Protein 2MPV (pdb70)

Solvent-accessible surface area: 7547 Å² total; per-residue (Å²): 166,124,39,50,64,52,22,29,125,26,22,73,71,123,119,71,19,98,138,62,43,108,16,105,2,43,2,23,1,76,1,6,60,132,7,2,118,61,33,36,66,1,4,0,58,11,36,21,129,147,20,12,1,6,0,26,25,102,85,29,98,109,98,61,17,41,90,3,48,61,46,144,82,61,73,66,106,93,57,78,32,113,92,120,57,63,9,11,5,7,52,42,20,0,44,34,6,8,1,70,4,12,7,15,73,92,22,93,37,198,39,48,69,0,34,2,26,2,21,0,7,30,0,44,78,78,76,76,128,82,70,51,29,116,56,90,94,30,73,14,41,0,32,5,82

Organism: Escherichia coli (NCBI:txid562)

Radius of gyration: 15.57 Å; Cα contacts (8 Å, |Δi|>4): 404; chains: 1; bounding box: 47×22×24 Å

CATH classification: 2.60.40.2910

Foldseek 3Di:
DQWDWDWDDLFADDDEDQDQAWDKRKTKTFTGQVLLQVWWKWWKAWLAVLRRKFKAADVDHRVRTDFLADWDWDWDPDFQDDADLSTGITTRNITMTMTMGINHSVDRFDGAKIKIKMWIDIEPVQHPRRDGGDIDMDMHIYGYD

Sequence (145 aa):
NFCDITITPATNRDVNVDRSANIDLSFTIRQPQRCADAGMRIKAWGEANHGQLLIKPQGGNKSAGFTLASPRFSYIPNNPANIMNGFVLTNPGVYQLGMQGSITPAIPLRPGLYEVVLNAELVTNDNKQNATAVAKTATSTITVV

Structure (mmCIF, N/CA/C/O backbone):
data_2MPV
#
_entry.id   2MPV
#
loop_
_atom_site.group_PDB
_atom_site.id
_atom_site.type_symbol
_atom_site.label_atom_id
_atom_site.label_alt_id
_atom_site.label_comp_id
_atom_site.label_asym_id
_atom_site.label_entity_id
_atom_site.label_seq_id
_atom_site.pdbx_PDB_ins_code
_atom_site.Cartn_x
_atom_site.Cartn_y
_atom_site.Cartn_z
_atom_site.occup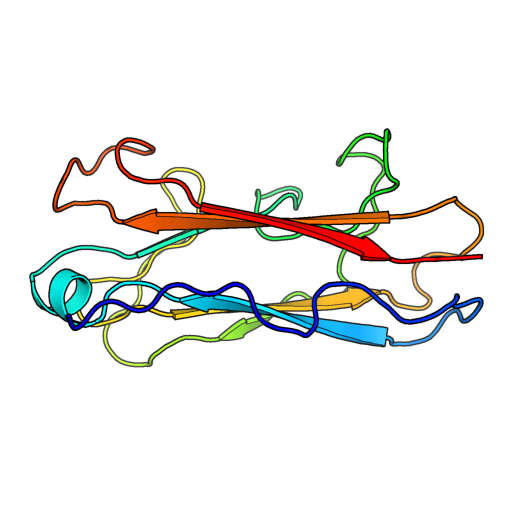ancy
_atom_site.B_iso_or_equiv
_atom_site.auth_seq_id
_atom_site.auth_comp_id
_atom_site.auth_asym_id
_atom_site.auth_atom_id
_atom_site.pdbx_PDB_model_num
ATOM 1 N N . ASN A 1 1 ? 17.907 -7.482 -12.308 1.00 0.00 13 ASN A N 1
ATOM 2 C CA . ASN A 1 1 ? 17.749 -8.942 -12.121 1.00 0.00 13 ASN A CA 1
ATOM 3 C C . ASN A 1 1 ? 17.106 -9.255 -10.774 1.00 0.00 13 ASN A C 1
ATOM 4 O O . ASN A 1 1 ? 16.023 -9.841 -10.715 1.00 0.00 13 ASN A O 1
ATOM 14 N N . PHE A 1 2 ? 17.764 -8.861 -9.688 1.00 0.00 14 PHE A N 1
ATOM 15 C CA . PHE A 1 2 ? 17.273 -9.175 -8.354 1.00 0.00 14 PHE A CA 1
ATOM 16 C C . PHE A 1 2 ? 16.510 -8.016 -7.735 1.00 0.00 14 PHE A C 1
ATOM 17 O O . PHE A 1 2 ? 16.801 -7.579 -6.618 1.00 0.00 14 PHE A O 1
ATOM 34 N N . CYS A 1 3 ? 15.523 -7.533 -8.455 1.00 0.00 15 CYS A N 1
ATOM 35 C CA . CYS A 1 3 ? 14.632 -6.522 -7.924 1.00 0.00 15 CYS A CA 1
ATOM 36 C C . CYS A 1 3 ? 13.196 -6.928 -8.184 1.00 0.00 15 CYS A C 1
ATOM 37 O O . CYS A 1 3 ? 12.850 -7.321 -9.297 1.00 0.00 15 CYS A O 1
ATOM 45 N N . ASP A 1 4 ? 12.366 -6.845 -7.160 1.00 0.00 16 ASP A N 1
ATOM 46 C CA . ASP A 1 4 ? 10.973 -7.226 -7.290 1.00 0.00 16 ASP A CA 1
ATOM 47 C C . ASP A 1 4 ? 10.079 -6.161 -6.709 1.00 0.00 16 ASP A C 1
ATOM 48 O O . ASP A 1 4 ? 10.259 -5.737 -5.575 1.00 0.00 16 ASP A O 1
ATOM 57 N N . ILE A 1 5 ? 9.118 -5.737 -7.501 1.00 0.00 17 ILE A N 1
ATOM 58 C CA . ILE A 1 5 ? 8.200 -4.687 -7.113 1.00 0.00 17 ILE A CA 1
ATOM 59 C C . ILE A 1 5 ? 6.810 -5.100 -7.529 1.00 0.00 17 ILE A C 1
ATOM 60 O O . ILE A 1 5 ? 6.588 -5.446 -8.690 1.00 0.00 17 ILE A O 1
ATOM 76 N N . THR A 1 6 ? 5.881 -5.079 -6.599 1.00 0.00 18 THR A N 1
ATOM 77 C CA . THR A 1 6 ? 4.532 -5.553 -6.874 1.00 0.00 18 THR A CA 1
ATOM 78 C C . THR A 1 6 ? 3.543 -5.068 -5.854 1.00 0.00 18 THR A C 1
ATOM 79 O O . THR A 1 6 ? 3.829 -5.007 -4.659 1.00 0.00 18 THR A O 1
ATOM 90 N N . ILE A 1 7 ? 2.388 -4.706 -6.370 1.00 0.00 19 ILE A N 1
ATOM 91 C CA . ILE A 1 7 ? 1.240 -4.392 -5.571 1.00 0.00 19 ILE A CA 1
ATOM 92 C C . ILE A 1 7 ? 0.171 -5.447 -5.836 1.00 0.00 19 ILE A C 1
ATOM 93 O O . ILE A 1 7 ? -0.422 -5.519 -6.915 1.00 0.00 19 ILE A O 1
ATOM 109 N N . THR A 1 8 ? -0.030 -6.272 -4.826 1.00 0.00 20 THR A N 1
ATOM 110 C CA . THR A 1 8 ? -0.534 -7.629 -4.983 1.00 0.00 20 THR A CA 1
ATOM 111 C C . THR A 1 8 ? -2.041 -7.748 -5.296 1.00 0.00 20 THR A C 1
ATOM 112 O O . THR A 1 8 ? -2.803 -6.787 -5.159 1.00 0.00 20 THR A O 1
ATOM 123 N N . PRO A 1 9 ? -2.463 -8.968 -5.734 1.00 0.00 21 PRO A N 1
ATOM 124 C CA . PRO A 1 9 ? -3.788 -9.247 -6.340 1.00 0.00 21 PRO A CA 1
ATOM 125 C C . PRO A 1 9 ? -5.013 -8.923 -5.485 1.00 0.00 21 PRO A C 1
ATOM 126 O O . PRO A 1 9 ? -6.128 -8.924 -6.008 1.00 0.00 21 PRO A O 1
ATOM 137 N N . ALA A 1 10 ? -4.842 -8.668 -4.187 1.00 0.00 22 ALA A N 1
ATOM 138 C CA . ALA A 1 10 ? -5.988 -8.312 -3.339 1.00 0.00 22 ALA A CA 1
ATOM 139 C C . ALA A 1 10 ? -6.578 -6.976 -3.775 1.00 0.00 22 ALA A C 1
ATOM 140 O O . ALA A 1 10 ? -7.617 -6.543 -3.276 1.00 0.00 22 ALA A O 1
ATOM 147 N N . THR A 1 11 ? -5.893 -6.328 -4.703 1.00 0.00 23 THR A N 1
ATOM 148 C CA . THR A 1 11 ? -6.405 -5.146 -5.356 1.00 0.00 23 THR A CA 1
ATOM 149 C C . THR A 1 11 ? -7.672 -5.463 -6.136 1.00 0.00 23 THR A C 1
ATOM 150 O O . THR A 1 11 ? -7.773 -6.520 -6.767 1.00 0.00 23 THR A O 1
ATOM 161 N N . ASN A 1 12 ? -8.633 -4.543 -6.075 1.00 0.00 24 ASN A N 1
ATOM 162 C CA . ASN A 1 12 ? -9.881 -4.657 -6.833 1.00 0.00 24 ASN A CA 1
ATOM 163 C C . ASN A 1 12 ? -10.785 -5.760 -6.275 1.00 0.00 24 ASN A C 1
ATOM 164 O O . ASN A 1 12 ? -10.320 -6.732 -5.680 1.00 0.00 24 ASN A O 1
ATOM 175 N N . ARG A 1 13 ? -12.088 -5.582 -6.433 1.00 0.00 25 ARG A N 1
ATOM 176 C CA . ARG A 1 13 ? -13.046 -6.587 -6.001 1.00 0.00 25 ARG A CA 1
ATOM 177 C C . ARG A 1 13 ? -13.746 -7.204 -7.198 1.00 0.00 25 ARG A C 1
ATOM 178 O O . ARG A 1 13 ? -13.417 -6.894 -8.339 1.00 0.00 25 ARG A O 1
ATOM 199 N N . ASP A 1 14 ? -14.718 -8.057 -6.939 1.00 0.00 26 ASP A N 1
ATOM 200 C CA . ASP A 1 14 ? -15.348 -8.826 -8.002 1.00 0.00 26 ASP A CA 1
ATOM 201 C C . ASP A 1 14 ? -16.401 -8.008 -8.738 1.00 0.00 26 ASP A C 1
ATOM 202 O O . ASP A 1 14 ? -16.072 -7.066 -9.459 1.00 0.00 26 ASP A O 1
ATOM 211 N N . VAL A 1 15 ? -17.662 -8.359 -8.556 1.00 0.00 27 VAL A N 1
ATOM 212 C CA . VAL A 1 15 ? -18.735 -7.691 -9.270 1.00 0.00 27 VAL A CA 1
ATOM 213 C C . VAL A 1 15 ? -19.245 -6.510 -8.468 1.00 0.00 27 VAL A C 1
ATOM 214 O O . VAL A 1 15 ? -19.212 -5.370 -8.925 1.00 0.00 27 VAL A O 1
ATOM 227 N N . ASN A 1 16 ? -19.700 -6.803 -7.259 1.00 0.00 28 ASN A N 1
ATOM 228 C CA . ASN A 1 16 ? -20.228 -5.793 -6.359 1.00 0.00 28 ASN A CA 1
ATOM 229 C C . ASN A 1 16 ? -20.401 -6.380 -4.973 1.00 0.00 28 ASN A C 1
ATOM 230 O O . ASN A 1 16 ? -20.599 -7.586 -4.822 1.00 0.00 28 ASN A O 1
ATOM 241 N N . VAL A 1 17 ? -20.310 -5.534 -3.966 1.00 0.00 29 VAL A N 1
ATOM 242 C CA . VAL A 1 17 ? -20.566 -5.955 -2.603 1.00 0.00 29 VAL A CA 1
ATOM 243 C C . VAL A 1 17 ? -21.504 -4.987 -1.902 1.00 0.00 29 VAL A C 1
ATOM 244 O O . VAL A 1 17 ? -21.352 -3.768 -1.995 1.00 0.00 29 VAL A O 1
ATOM 257 N N . ASP A 1 18 ? -22.480 -5.552 -1.216 1.00 0.00 30 ASP A N 1
ATOM 258 C CA . ASP A 1 18 ? -23.480 -4.789 -0.492 1.00 0.00 30 ASP A CA 1
ATOM 259 C C . ASP A 1 18 ? -23.499 -5.220 0.956 1.00 0.00 30 ASP A C 1
ATOM 260 O O . ASP A 1 18 ? -24.505 -5.100 1.661 1.00 0.00 30 ASP A O 1
ATOM 269 N N . ARG A 1 19 ? -22.359 -5.692 1.395 1.00 0.00 31 ARG A N 1
ATOM 270 C CA . ARG A 1 19 ? -22.222 -6.218 2.734 1.00 0.00 31 ARG A CA 1
ATOM 271 C C . ARG A 1 19 ? -21.513 -5.236 3.635 1.00 0.00 31 ARG A C 1
ATOM 272 O O . ARG A 1 19 ? -20.475 -4.679 3.280 1.00 0.00 31 ARG A O 1
ATOM 293 N N . SER A 1 20 ? -22.083 -5.013 4.792 1.00 0.00 32 SER A N 1
ATOM 294 C CA . SER A 1 20 ? -21.371 -4.333 5.839 1.00 0.00 32 SER A CA 1
ATOM 295 C C . SER A 1 20 ? -20.816 -5.377 6.793 1.00 0.00 32 SER A C 1
ATOM 296 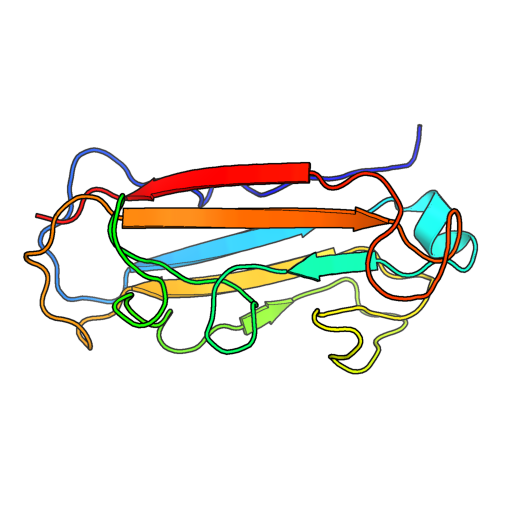O O . SER A 1 20 ? -21.452 -5.764 7.773 1.00 0.00 32 SER A O 1
ATOM 304 N N . ALA A 1 21 ? -19.622 -5.834 6.472 1.00 0.00 33 ALA A N 1
ATOM 305 C CA . ALA A 1 21 ? -18.974 -6.914 7.183 1.00 0.00 33 ALA A CA 1
ATO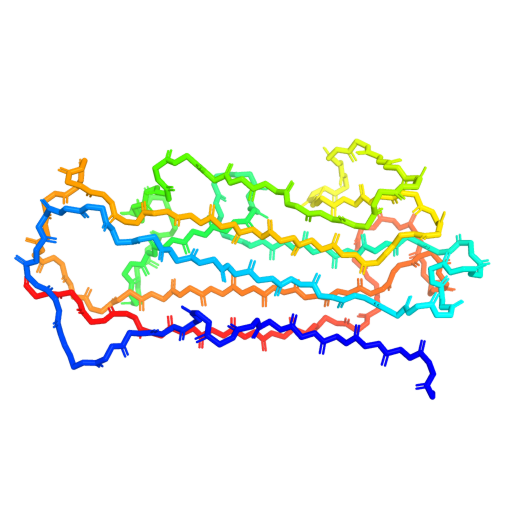M 306 C C . ALA A 1 21 ? -17.489 -6.836 6.900 1.00 0.00 33 ALA A C 1
ATOM 307 O O . ALA A 1 21 ? -17.071 -6.025 6.079 1.00 0.00 33 ALA A O 1
ATOM 314 N N . ASN A 1 22 ? -16.691 -7.653 7.563 1.00 0.00 34 ASN A N 1
ATOM 315 C CA . ASN A 1 22 ? -15.251 -7.591 7.369 1.00 0.00 34 ASN A CA 1
ATOM 316 C C . ASN A 1 22 ? -14.870 -8.132 6.003 1.00 0.00 34 ASN A C 1
ATOM 317 O O . ASN A 1 22 ? -14.995 -9.329 5.732 1.00 0.00 34 ASN A O 1
ATOM 328 N N . ILE A 1 23 ? -14.408 -7.245 5.143 1.00 0.00 35 ILE A N 1
ATOM 329 C CA . ILE A 1 23 ? -13.859 -7.643 3.865 1.00 0.00 35 ILE A CA 1
ATOM 330 C C . ILE A 1 23 ? -12.395 -7.275 3.845 1.00 0.00 35 ILE A C 1
ATOM 331 O O . ILE A 1 23 ? -12.019 -6.181 3.420 1.00 0.00 35 ILE A O 1
ATOM 347 N N . ASP A 1 24 ? -11.578 -8.179 4.337 1.00 0.00 36 ASP A N 1
ATOM 348 C CA . ASP A 1 24 ? -10.170 -7.897 4.514 1.00 0.00 36 ASP A CA 1
ATOM 349 C C . ASP A 1 24 ? -9.448 -7.921 3.178 1.00 0.00 36 ASP A C 1
ATOM 350 O O . ASP A 1 24 ? -9.538 -8.881 2.408 1.00 0.00 36 ASP A O 1
ATOM 359 N N . LEU A 1 25 ? -8.752 -6.838 2.908 1.00 0.00 37 LEU A N 1
ATOM 360 C CA . LEU A 1 25 ? -8.047 -6.654 1.658 1.00 0.00 37 LEU A CA 1
ATOM 361 C C . LEU A 1 25 ? -6.578 -6.377 1.943 1.00 0.00 37 LEU A C 1
ATOM 362 O O . LEU A 1 25 ? -6.219 -5.313 2.449 1.00 0.00 37 LEU A O 1
ATOM 378 N N . SER A 1 26 ? -5.734 -7.347 1.633 1.00 0.00 38 SER A N 1
ATOM 379 C CA . SER A 1 26 ? -4.324 -7.257 1.962 1.00 0.00 38 SER A CA 1
ATOM 380 C C . SER A 1 26 ? -3.507 -6.814 0.758 1.00 0.00 38 SER A C 1
ATOM 381 O O . SER A 1 26 ? -3.306 -7.570 -0.188 1.00 0.00 38 SER A O 1
ATOM 389 N N . PHE A 1 27 ? -3.004 -5.600 0.822 1.00 0.00 39 PHE A N 1
ATOM 390 C CA . PHE A 1 27 ? -2.240 -5.031 -0.268 1.00 0.00 39 PHE A CA 1
ATOM 391 C C . PHE A 1 27 ? -0.761 -5.128 0.080 1.00 0.00 39 PHE A C 1
ATOM 392 O O . PHE A 1 27 ? -0.409 -5.322 1.240 1.00 0.00 39 PHE A O 1
ATOM 409 N N . THR A 1 28 ? 0.104 -5.049 -0.909 1.00 0.00 40 THR A N 1
ATOM 410 C CA . THR A 1 28 ? 1.524 -5.242 -0.668 1.00 0.00 40 THR A CA 1
ATOM 411 C C . THR A 1 28 ? 2.360 -4.414 -1.628 1.00 0.00 40 THR A C 1
ATOM 412 O O . THR A 1 28 ? 1.972 -4.202 -2.771 1.00 0.00 40 THR A O 1
ATOM 423 N N . ILE A 1 29 ? 3.477 -3.913 -1.129 1.00 0.00 41 ILE A N 1
ATOM 424 C CA . ILE A 1 29 ? 4.464 -3.240 -1.931 1.00 0.00 41 ILE A CA 1
ATOM 425 C C . ILE A 1 29 ? 5.804 -3.947 -1.733 1.00 0.00 41 ILE A C 1
ATOM 426 O O . ILE A 1 29 ? 6.257 -4.117 -0.601 1.00 0.00 41 ILE A O 1
ATOM 442 N N . ARG A 1 30 ? 6.415 -4.390 -2.815 1.00 0.00 42 ARG A N 1
ATOM 443 C CA . ARG A 1 30 ? 7.696 -5.085 -2.734 1.00 0.00 42 ARG A CA 1
ATOM 444 C C . ARG A 1 30 ? 8.785 -4.227 -3.351 1.00 0.00 42 ARG A C 1
ATOM 445 O O . ARG A 1 30 ? 8.527 -3.502 -4.311 1.00 0.00 42 ARG A O 1
ATOM 466 N N . GLN A 1 31 ? 9.994 -4.299 -2.810 1.00 0.00 43 GLN A N 1
ATOM 467 C CA . GLN A 1 31 ? 11.090 -3.491 -3.321 1.00 0.00 43 GLN A CA 1
ATOM 468 C C . GLN A 1 31 ? 12.267 -4.382 -3.726 1.00 0.00 43 GLN A C 1
ATOM 469 O O . GLN A 1 31 ? 12.281 -5.572 -3.418 1.00 0.00 43 GLN A O 1
ATOM 483 N N . PRO A 1 32 ? 13.252 -3.828 -4.450 1.00 0.00 44 PRO A N 1
ATOM 484 C CA . PRO A 1 32 ? 14.439 -4.564 -4.914 1.00 0.00 44 PRO A CA 1
ATOM 485 C C . PRO A 1 32 ? 15.218 -5.248 -3.801 1.00 0.00 44 PRO A C 1
ATOM 486 O O . PRO A 1 32 ? 15.686 -4.604 -2.863 1.00 0.00 44 PRO A O 1
ATOM 497 N N . GLN A 1 33 ? 15.382 -6.553 -3.945 1.00 0.00 45 GLN A N 1
ATOM 498 C CA . GLN A 1 33 ? 16.147 -7.346 -2.999 1.00 0.00 45 GLN A CA 1
ATOM 499 C C . GLN A 1 33 ? 17.603 -6.898 -2.960 1.00 0.00 45 GLN A C 1
ATOM 500 O O . GLN A 1 33 ? 18.174 -6.704 -1.887 1.00 0.00 45 GLN A O 1
ATO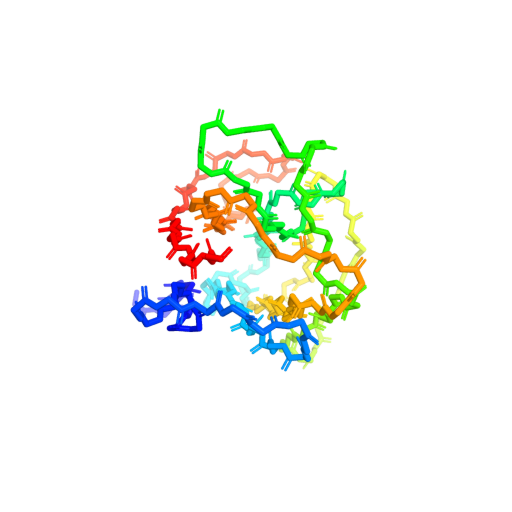M 514 N N . ARG A 1 34 ? 18.197 -6.725 -4.138 1.00 0.00 46 ARG A N 1
ATOM 515 C CA . ARG A 1 34 ? 19.626 -6.455 -4.232 1.00 0.00 46 ARG A CA 1
ATOM 516 C C . ARG A 1 34 ? 19.941 -5.013 -3.871 1.00 0.00 46 ARG A C 1
ATOM 517 O O . ARG A 1 34 ? 20.999 -4.726 -3.319 1.00 0.00 46 ARG A O 1
ATOM 538 N N . CYS A 1 35 ? 19.023 -4.107 -4.168 1.00 0.00 47 CYS A N 1
ATOM 539 C CA . CYS A 1 35 ? 19.221 -2.711 -3.820 1.00 0.00 47 CYS A CA 1
ATOM 540 C C . CYS A 1 35 ? 19.050 -2.529 -2.318 1.00 0.00 47 CYS A C 1
ATOM 541 O O . CYS A 1 35 ? 19.812 -1.805 -1.682 1.00 0.00 47 CYS A O 1
ATOM 549 N N . ALA A 1 36 ? 18.065 -3.212 -1.747 1.00 0.00 48 ALA A N 1
ATOM 550 C CA . ALA A 1 36 ? 17.885 -3.216 -0.303 1.00 0.00 48 ALA A CA 1
ATOM 551 C C . ALA A 1 36 ? 19.148 -3.729 0.372 1.00 0.00 48 ALA A C 1
ATOM 552 O O . ALA A 1 36 ? 19.616 -3.164 1.358 1.00 0.00 48 ALA A O 1
ATOM 559 N N . ASP A 1 37 ? 19.720 -4.780 -0.201 1.00 0.00 49 ASP A N 1
ATOM 560 C CA . ASP A 1 37 ? 20.930 -5.392 0.333 1.00 0.00 49 ASP A CA 1
ATOM 561 C C . ASP A 1 37 ? 22.154 -4.518 0.063 1.00 0.00 49 ASP A C 1
ATOM 562 O O . ASP A 1 37 ? 23.233 -4.735 0.616 1.00 0.00 49 ASP A O 1
ATOM 571 N N . ALA A 1 38 ? 21.967 -3.509 -0.767 1.00 0.00 50 ALA A N 1
ATOM 572 C CA . ALA A 1 38 ? 23.055 -2.641 -1.180 1.00 0.00 50 ALA A CA 1
ATOM 573 C C . ALA A 1 38 ? 23.214 -1.472 -0.219 1.00 0.00 50 ALA A C 1
ATOM 574 O O . ALA A 1 38 ? 24.178 -0.708 -0.298 1.00 0.00 50 ALA A O 1
ATOM 581 N N . GLY A 1 39 ? 22.267 -1.337 0.694 1.00 0.00 51 GLY A N 1
ATOM 582 C CA . GLY A 1 39 ? 22.313 -0.252 1.645 1.00 0.00 51 GLY A CA 1
ATOM 583 C C . GLY A 1 39 ? 21.242 0.770 1.362 1.00 0.00 51 GLY A C 1
ATOM 584 O O . GLY A 1 39 ? 21.291 1.893 1.862 1.00 0.00 51 GLY A O 1
ATOM 588 N N . MET A 1 40 ? 20.264 0.371 0.560 1.00 0.00 52 MET A N 1
ATOM 589 C CA . MET A 1 40 ? 19.204 1.274 0.155 1.00 0.00 52 MET A CA 1
ATOM 590 C C . MET A 1 40 ? 17.916 0.935 0.894 1.00 0.00 52 MET A C 1
ATOM 591 O O . MET A 1 40 ? 17.698 -0.216 1.273 1.00 0.00 52 MET A O 1
ATOM 605 N N . ARG A 1 41 ? 17.074 1.936 1.109 1.00 0.00 53 ARG A N 1
ATOM 606 C CA . ARG A 1 41 ? 15.811 1.728 1.806 1.00 0.00 53 ARG A CA 1
ATOM 607 C C . ARG A 1 41 ? 14.657 1.576 0.821 1.00 0.00 53 ARG A C 1
ATOM 608 O O . ARG A 1 41 ? 14.719 2.048 -0.315 1.00 0.00 53 ARG A O 1
ATOM 629 N N . ILE A 1 42 ? 13.605 0.925 1.286 1.00 0.00 54 ILE A N 1
ATOM 630 C CA . ILE A 1 42 ? 12.405 0.690 0.493 1.00 0.00 54 ILE A CA 1
ATOM 631 C C . ILE A 1 42 ? 11.383 1.793 0.733 1.00 0.00 54 ILE A C 1
ATOM 632 O O . ILE A 1 42 ? 11.209 2.235 1.865 1.00 0.00 54 ILE A O 1
ATOM 648 N N . LYS A 1 43 ? 10.715 2.249 -0.322 1.00 0.00 55 LYS A N 1
ATOM 649 C CA . LYS A 1 43 ? 9.653 3.222 -0.149 1.00 0.00 55 LYS A CA 1
ATOM 650 C C . LYS A 1 43 ? 8.308 2.682 -0.622 1.00 0.00 55 LYS A C 1
ATOM 651 O O . LYS A 1 43 ? 8.185 2.172 -1.738 1.00 0.00 55 LYS A O 1
ATOM 670 N N . ALA A 1 44 ? 7.306 2.824 0.232 1.00 0.00 56 ALA A N 1
ATOM 671 C CA . ALA A 1 44 ? 5.939 2.456 -0.098 1.00 0.00 56 ALA A CA 1
ATOM 672 C C . ALA A 1 44 ? 4.971 3.376 0.627 1.00 0.00 56 ALA A C 1
ATOM 673 O O . ALA A 1 44 ? 5.204 3.747 1.779 1.00 0.00 56 ALA A O 1
ATOM 680 N N . TRP A 1 45 ? 3.903 3.764 -0.054 1.00 0.00 57 TRP A N 1
ATOM 681 C CA . TRP A 1 45 ? 2.933 4.682 0.516 1.00 0.00 57 TRP A CA 1
ATOM 682 C C . TRP A 1 45 ? 1.595 4.566 -0.205 1.00 0.00 57 TRP A C 1
ATOM 683 O O . TRP A 1 45 ? 1.519 4.043 -1.319 1.00 0.00 57 TRP A O 1
ATOM 704 N N . GLY A 1 46 ? 0.546 5.050 0.445 1.00 0.00 58 GLY A N 1
ATOM 705 C CA . GLY A 1 46 ? -0.793 4.920 -0.086 1.00 0.00 58 GLY A CA 1
ATOM 706 C C . GLY A 1 46 ? -1.584 6.207 0.030 1.00 0.00 58 GLY A C 1
ATOM 707 O O . GLY A 1 46 ? -1.072 7.281 -0.280 1.00 0.00 58 GLY A O 1
ATOM 711 N N . GLU A 1 47 ? -2.823 6.115 0.508 1.00 0.00 59 GLU A N 1
ATOM 712 C CA . GLU A 1 47 ? -3.715 7.270 0.487 1.00 0.00 59 GLU A CA 1
ATOM 713 C C . GLU A 1 47 ? -4.386 7.534 1.833 1.00 0.00 59 GLU A C 1
ATOM 714 O O . GLU A 1 47 ? -5.237 8.414 1.939 1.00 0.00 59 GLU A O 1
ATOM 726 N N . ALA A 1 48 ? -3.982 6.801 2.865 1.00 0.00 60 ALA A N 1
ATOM 727 C CA . ALA A 1 48 ? -4.561 6.981 4.203 1.00 0.00 60 ALA A CA 1
ATOM 728 C C . ALA A 1 48 ? -4.289 8.381 4.735 1.00 0.00 60 ALA A C 1
ATOM 729 O O . ALA A 1 48 ? -3.602 9.166 4.085 1.00 0.00 60 ALA A O 1
ATOM 736 N N . ASN A 1 49 ? -4.806 8.697 5.914 1.00 0.00 61 ASN A N 1
ATOM 737 C CA . ASN A 1 49 ? -4.547 10.000 6.523 1.00 0.00 61 ASN A CA 1
ATOM 738 C C . ASN A 1 49 ? -3.043 10.219 6.673 1.00 0.00 61 ASN A C 1
ATOM 739 O O . ASN A 1 49 ? -2.552 11.344 6.591 1.00 0.00 61 ASN A O 1
ATOM 750 N N . HIS A 1 50 ? -2.315 9.125 6.867 1.00 0.00 62 HIS A N 1
ATOM 751 C CA . HIS A 1 50 ? -0.856 9.175 6.941 1.00 0.00 62 HIS A CA 1
ATOM 752 C C . HIS A 1 50 ? -0.214 8.744 5.623 1.00 0.00 62 HIS A C 1
ATOM 753 O O . HIS A 1 50 ? 0.989 8.497 5.566 1.00 0.00 62 HIS A O 1
ATOM 768 N N . GLY A 1 51 ? -1.020 8.638 4.568 1.00 0.00 63 GLY A N 1
ATOM 769 C CA . GLY A 1 51 ? -0.504 8.269 3.263 1.00 0.00 63 GLY A CA 1
ATOM 770 C C . GLY A 1 51 ? -0.030 6.837 3.234 1.00 0.00 63 GLY A C 1
ATOM 771 O O . GLY A 1 51 ? 1.024 6.532 2.688 1.00 0.00 63 GLY A O 1
ATOM 775 N N . GLN A 1 52 ? -0.813 5.947 3.824 1.00 0.00 64 GLN A N 1
ATOM 776 C CA . GLN A 1 52 ? -0.392 4.563 3.971 1.00 0.00 64 GLN A CA 1
ATOM 777 C C . GLN A 1 52 ? -1.169 3.616 3.054 1.00 0.00 64 GLN A C 1
ATOM 778 O O . GLN A 1 52 ? -0.578 2.721 2.460 1.00 0.00 64 GLN A O 1
ATOM 792 N N . LEU A 1 53 ? -2.479 3.849 2.917 1.00 0.00 65 LEU A N 1
ATOM 793 C CA . LEU A 1 53 ? -3.373 2.986 2.140 1.00 0.00 65 LEU A CA 1
ATOM 794 C C . LEU A 1 53 ? -4.792 3.349 2.504 1.00 0.00 65 LEU A C 1
ATOM 795 O O . LEU A 1 53 ? -5.130 3.392 3.684 1.00 0.00 65 LEU A O 1
ATOM 811 N N . LEU A 1 54 ? -5.615 3.639 1.518 1.00 0.00 66 LEU A N 1
ATOM 812 C CA . LEU A 1 54 ? -6.953 4.096 1.807 1.00 0.00 66 LEU A CA 1
ATOM 813 C C . LEU A 1 54 ? -7.922 3.742 0.696 1.00 0.00 66 LEU A C 1
ATOM 814 O O . LEU A 1 54 ? -7.564 3.760 -0.482 1.00 0.00 66 LEU A O 1
ATOM 830 N N . ILE A 1 55 ? -9.145 3.402 1.084 1.00 0.00 67 ILE A N 1
ATOM 831 C CA . ILE A 1 55 ? -10.184 3.108 0.125 1.00 0.00 67 ILE A CA 1
ATOM 832 C C . ILE A 1 55 ? -11.181 4.268 0.083 1.00 0.00 67 ILE A C 1
ATOM 833 O O . ILE A 1 55 ? -11.896 4.548 1.046 1.00 0.00 67 ILE A O 1
ATOM 849 N N . LYS A 1 56 ? -11.190 4.977 -1.027 1.00 0.00 68 LYS A N 1
ATOM 850 C CA . LYS A 1 56 ? -12.022 6.157 -1.157 1.00 0.00 68 LYS A CA 1
ATOM 851 C C . LYS A 1 56 ? -12.709 6.158 -2.514 1.00 0.00 68 LYS A C 1
ATOM 852 O O . LYS A 1 56 ? -12.142 5.703 -3.504 1.00 0.00 68 LYS A O 1
ATOM 871 N N . PRO A 1 57 ? -13.954 6.634 -2.547 1.00 0.00 69 PRO A N 1
ATOM 872 C CA . PRO A 1 57 ? -14.775 6.719 -3.759 1.00 0.00 69 PRO A CA 1
ATOM 873 C C . PRO A 1 57 ? -14.032 7.326 -4.948 1.00 0.00 69 PRO A C 1
ATOM 874 O O . PRO A 1 57 ? -13.356 8.347 -4.824 1.00 0.00 69 PRO A O 1
ATOM 885 N N . GLN A 1 58 ? -14.164 6.668 -6.090 1.00 0.00 70 GLN A N 1
ATOM 886 C CA . GLN A 1 58 ? -13.587 7.121 -7.344 1.00 0.00 70 GLN A CA 1
ATOM 887 C C . GLN A 1 58 ? -14.108 8.506 -7.696 1.00 0.00 70 GLN A C 1
ATOM 888 O O . GLN A 1 58 ? -15.320 8.719 -7.797 1.00 0.00 70 GLN A O 1
ATOM 902 N N . GLY A 1 59 ? -13.187 9.437 -7.872 1.00 0.00 71 GLY A N 1
ATOM 903 C CA . GLY A 1 59 ? -13.555 10.814 -8.141 1.00 0.00 71 GLY A CA 1
ATOM 904 C C . GLY A 1 59 ? -13.791 11.596 -6.864 1.00 0.00 71 GLY A C 1
ATOM 905 O O . GLY A 1 59 ? -14.095 12.790 -6.899 1.00 0.00 71 GLY A O 1
ATOM 909 N N . GLY A 1 60 ? -13.648 10.915 -5.738 1.00 0.00 72 GLY A N 1
ATOM 910 C CA . GLY A 1 60 ? -13.855 11.534 -4.448 1.00 0.00 72 GLY A CA 1
ATOM 911 C C . GLY A 1 60 ? -12.556 11.940 -3.794 1.00 0.00 72 GLY A C 1
ATOM 912 O O . GLY A 1 60 ? -11.482 11.800 -4.380 1.00 0.00 72 GLY A O 1
ATOM 916 N N . ASN A 1 61 ? -12.657 12.453 -2.583 1.00 0.00 73 ASN A N 1
ATOM 917 C CA . ASN A 1 61 ? -11.494 12.904 -1.840 1.00 0.00 73 ASN A CA 1
ATOM 918 C C . ASN A 1 61 ? -11.125 11.898 -0.772 1.00 0.00 73 ASN A C 1
ATOM 919 O O . ASN A 1 61 ? -11.990 11.271 -0.164 1.00 0.00 73 ASN A O 1
ATOM 930 N N . LYS A 1 62 ? -9.823 11.745 -0.563 1.00 0.00 74 LYS A N 1
ATOM 931 C CA . LYS A 1 62 ? -9.304 10.806 0.419 1.00 0.00 74 LYS A CA 1
ATOM 932 C C . LYS A 1 62 ? -9.795 11.135 1.829 1.00 0.00 74 LYS A C 1
ATOM 933 O O . LYS A 1 62 ? -9.912 10.252 2.674 1.00 0.00 74 LYS A O 1
ATOM 952 N N . SER A 1 63 ? -10.095 12.402 2.075 1.00 0.00 75 SER A N 1
ATOM 953 C CA . SER A 1 63 ? -10.597 12.827 3.374 1.00 0.00 75 SER A CA 1
ATOM 954 C C . SER A 1 63 ? -12.050 12.392 3.563 1.00 0.00 75 SER A C 1
ATOM 955 O O . SER A 1 63 ? -12.585 12.440 4.668 1.00 0.00 75 SER A O 1
ATOM 963 N N . ALA A 1 64 ? -12.677 11.965 2.473 1.00 0.00 76 ALA A N 1
ATOM 964 C CA . ALA A 1 64 ? -14.049 11.482 2.511 1.00 0.00 76 ALA A CA 1
ATOM 965 C C . ALA A 1 64 ? -14.078 9.966 2.376 1.00 0.00 76 ALA A C 1
ATOM 966 O O . ALA A 1 64 ? -15.134 9.339 2.470 1.00 0.00 76 ALA A O 1
ATOM 973 N N . GLY A 1 65 ? -12.903 9.393 2.141 1.00 0.00 77 GLY A N 1
ATOM 974 C CA . GLY A 1 65 ? -12.776 7.960 1.999 1.00 0.00 77 GLY A CA 1
ATOM 975 C C . GLY A 1 65 ? -13.010 7.212 3.294 1.00 0.00 77 GLY A C 1
ATOM 976 O O . GLY A 1 65 ? -13.149 7.812 4.361 1.00 0.00 77 GLY A O 1
ATOM 980 N N . PHE A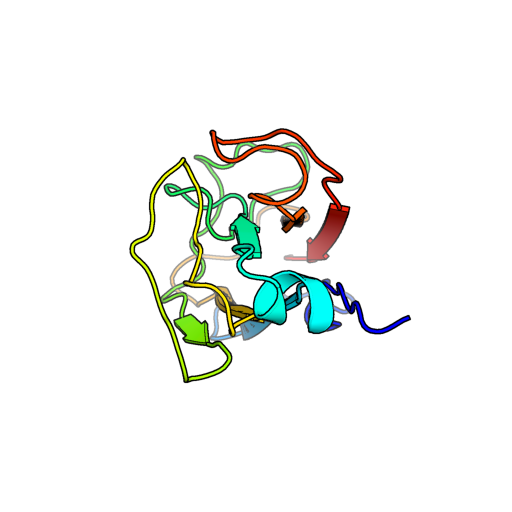 1 66 ? -13.030 5.895 3.196 1.00 0.00 78 PHE A N 1
ATOM 981 C CA . PHE A 1 66 ? -13.360 5.039 4.320 1.00 0.00 78 PHE A CA 1
ATOM 982 C C . PHE A 1 66 ? -12.111 4.322 4.813 1.00 0.00 78 PHE A C 1
ATOM 983 O O . PHE A 1 66 ? -11.360 3.752 4.026 1.00 0.00 78 PHE A O 1
ATOM 1000 N N . THR A 1 67 ? -11.878 4.384 6.114 1.00 0.00 79 THR A N 1
ATOM 1001 C CA . THR A 1 67 ? -10.672 3.827 6.702 1.00 0.00 79 THR A CA 1
ATOM 1002 C C . THR A 1 67 ? -10.644 2.304 6.606 1.00 0.00 79 THR A C 1
ATOM 1003 O O . THR A 1 67 ? -11.687 1.645 6.615 1.00 0.00 79 THR A O 1
ATOM 1014 N N . LEU A 1 68 ? -9.436 1.757 6.537 1.00 0.00 80 LEU A N 1
ATOM 1015 C CA . LEU A 1 68 ? -9.226 0.324 6.349 1.00 0.00 80 LEU A CA 1
ATOM 1016 C C . LEU A 1 68 ? -9.351 -0.451 7.657 1.00 0.00 80 LEU A C 1
ATOM 1017 O O . LEU A 1 68 ? -8.635 -1.429 7.872 1.00 0.00 80 LEU A O 1
ATOM 1033 N N . ALA A 1 69 ? -10.272 -0.014 8.504 1.00 0.00 81 ALA A N 1
ATOM 1034 C CA . ALA A 1 69 ? -10.490 -0.592 9.828 1.00 0.00 81 ALA A CA 1
ATOM 1035 C C . ALA A 1 69 ? -9.232 -0.536 10.699 1.00 0.00 81 ALA A C 1
ATOM 1036 O O . ALA A 1 69 ? -9.027 0.422 11.447 1.00 0.00 81 ALA A O 1
ATOM 1043 N N . SER A 1 70 ? -8.390 -1.551 10.588 1.00 0.00 82 SER A N 1
ATOM 1044 C CA . SER A 1 70 ? -7.148 -1.608 11.337 1.00 0.00 82 SER A CA 1
ATOM 1045 C C . SER A 1 70 ? -6.022 -2.116 10.443 1.00 0.00 82 SER A C 1
ATOM 1046 O O . SER A 1 70 ? -5.712 -3.310 10.430 1.00 0.00 82 SER A O 1
ATOM 1054 N N . PRO A 1 71 ? -5.424 -1.209 9.657 1.00 0.00 83 PRO A N 1
ATOM 1055 C CA . PRO A 1 71 ? -4.332 -1.542 8.737 1.00 0.00 83 PRO A CA 1
ATOM 1056 C C . PRO A 1 71 ? -3.139 -2.173 9.439 1.00 0.00 83 PRO A C 1
ATOM 1057 O O . PRO A 1 71 ? -2.650 -1.655 10.445 1.00 0.00 83 PRO A O 1
ATOM 1068 N N . ARG A 1 72 ? -2.673 -3.290 8.908 1.00 0.00 84 ARG A N 1
ATOM 1069 C CA . ARG A 1 72 ? -1.492 -3.946 9.442 1.00 0.00 84 ARG A CA 1
ATOM 1070 C C . ARG A 1 72 ? -0.366 -3.884 8.426 1.00 0.00 84 ARG A C 1
ATOM 1071 O O . ARG A 1 72 ? -0.617 -3.860 7.221 1.00 0.00 84 ARG A O 1
ATOM 1092 N N . PHE A 1 73 ? 0.866 -3.852 8.916 1.00 0.00 85 PHE A N 1
ATOM 1093 C CA . PHE A 1 73 ? 2.031 -3.743 8.053 1.00 0.00 85 PHE A CA 1
ATOM 1094 C C . PHE A 1 73 ? 2.963 -4.924 8.271 1.00 0.00 85 PHE A C 1
ATOM 1095 O O . PHE A 1 73 ? 3.566 -5.063 9.334 1.00 0.00 85 PHE A O 1
ATOM 1112 N N . SER A 1 74 ? 3.066 -5.778 7.273 1.00 0.00 86 SER A N 1
ATOM 1113 C CA . SER A 1 74 ? 3.986 -6.902 7.322 1.00 0.00 86 SER A CA 1
ATOM 1114 C C . SER A 1 74 ? 5.207 -6.594 6.461 1.00 0.00 86 SER A C 1
ATOM 1115 O O . SER A 1 74 ? 5.135 -5.750 5.570 1.00 0.00 86 SER A O 1
ATOM 1123 N N . TYR A 1 75 ? 6.327 -7.249 6.731 1.00 0.00 87 TYR A N 1
ATOM 1124 C CA . TYR A 1 75 ? 7.551 -6.973 5.995 1.00 0.00 87 TYR A CA 1
ATOM 1125 C C . TYR A 1 75 ? 8.551 -8.112 6.163 1.00 0.00 87 TYR A C 1
ATOM 1126 O O . TYR A 1 75 ? 8.247 -9.122 6.792 1.00 0.00 87 TYR A O 1
ATOM 1144 N N . ILE A 1 76 ? 9.737 -7.938 5.595 1.00 0.00 88 ILE A N 1
ATOM 1145 C CA . ILE A 1 76 ? 10.808 -8.914 5.731 1.00 0.00 88 ILE A CA 1
ATOM 1146 C C . ILE A 1 76 ? 11.590 -8.617 7.007 1.00 0.00 88 ILE A C 1
ATOM 1147 O O . ILE A 1 76 ? 12.317 -7.629 7.079 1.00 0.00 88 ILE A O 1
ATOM 1163 N N . PRO A 1 77 ? 11.412 -9.443 8.049 1.00 0.00 89 PRO A N 1
ATOM 1164 C CA . PRO A 1 77 ? 12.048 -9.214 9.347 1.00 0.00 89 PRO A CA 1
ATOM 1165 C C . PRO A 1 77 ? 13.564 -9.277 9.259 1.00 0.00 89 PRO A C 1
ATOM 1166 O O . PRO A 1 77 ? 14.134 -10.314 8.909 1.00 0.00 89 PRO A O 1
ATOM 1177 N N . ASN A 1 78 ? 14.206 -8.164 9.587 1.00 0.00 90 ASN A N 1
ATOM 1178 C CA . ASN A 1 78 ? 15.658 -8.060 9.550 1.00 0.00 90 ASN A CA 1
ATOM 1179 C C . ASN A 1 78 ? 16.098 -6.684 10.038 1.00 0.00 90 ASN A C 1
ATOM 1180 O O . ASN A 1 78 ? 16.662 -6.550 11.122 1.00 0.00 90 ASN A O 1
ATOM 1191 N N . ASN A 1 79 ? 15.816 -5.664 9.236 1.00 0.00 91 ASN A N 1
ATOM 1192 C CA . ASN A 1 79 ? 16.195 -4.294 9.564 1.00 0.00 91 ASN A CA 1
ATOM 1193 C C . ASN A 1 79 ? 15.038 -3.337 9.285 1.00 0.00 91 ASN A C 1
ATOM 1194 O O . ASN A 1 79 ? 14.814 -2.936 8.146 1.00 0.00 91 ASN A O 1
ATOM 1205 N N . PRO A 1 80 ? 14.278 -2.963 10.318 1.00 0.00 92 PRO A N 1
ATOM 1206 C CA . PRO A 1 80 ? 13.158 -2.040 10.192 1.00 0.00 92 PRO A CA 1
ATOM 1207 C C . PRO A 1 80 ? 13.578 -0.582 10.342 1.00 0.00 92 PRO A C 1
ATOM 1208 O O . PRO A 1 80 ? 14.753 -0.280 10.561 1.00 0.00 92 PRO A O 1
ATOM 1219 N N . ALA A 1 81 ? 12.607 0.313 10.227 1.00 0.00 93 ALA A N 1
ATOM 1220 C CA . ALA A 1 81 ? 12.848 1.738 10.383 1.00 0.00 93 ALA A CA 1
ATOM 1221 C C . ALA A 1 81 ? 11.563 2.453 10.786 1.00 0.00 93 ALA A C 1
ATOM 1222 O O . ALA A 1 81 ? 10.492 1.844 10.828 1.00 0.00 93 ALA A O 1
ATOM 1229 N N . ASN A 1 82 ? 11.681 3.740 11.082 1.00 0.00 94 ASN A N 1
ATOM 1230 C CA . ASN A 1 82 ? 10.543 4.546 11.509 1.00 0.00 94 ASN A CA 1
ATOM 1231 C C . ASN A 1 82 ? 9.794 5.098 10.306 1.00 0.00 94 ASN A C 1
ATOM 1232 O O . ASN A 1 82 ? 10.387 5.354 9.256 1.00 0.00 94 ASN A O 1
ATOM 1243 N N . ILE A 1 83 ? 8.492 5.284 10.469 1.00 0.00 95 ILE A N 1
ATOM 1244 C CA . ILE A 1 83 ? 7.650 5.833 9.416 1.00 0.00 95 ILE A CA 1
ATOM 1245 C C . ILE A 1 83 ? 7.876 7.336 9.300 1.00 0.00 95 ILE A C 1
ATOM 1246 O O . ILE A 1 83 ? 7.288 8.124 10.042 1.00 0.00 95 ILE A O 1
ATOM 1262 N N . MET A 1 84 ? 8.751 7.722 8.386 1.00 0.00 96 MET A N 1
ATOM 1263 C CA . MET A 1 84 ? 9.098 9.122 8.187 1.00 0.00 96 MET A CA 1
ATOM 1264 C C . MET A 1 84 ? 9.271 9.414 6.707 1.00 0.00 96 MET A C 1
ATOM 1265 O O . MET A 1 84 ? 9.061 8.540 5.870 1.00 0.00 96 MET A O 1
ATOM 1279 N N . ASN A 1 85 ? 9.645 10.652 6.395 1.00 0.00 97 ASN A N 1
ATOM 1280 C CA . ASN A 1 85 ? 9.903 11.082 5.015 1.00 0.00 97 ASN A CA 1
ATOM 1281 C C . ASN A 1 85 ? 8.605 11.141 4.211 1.00 0.00 97 ASN A C 1
ATOM 1282 O O . ASN A 1 85 ? 8.619 11.354 2.997 1.00 0.00 97 ASN A O 1
ATOM 1293 N N . GLY A 1 86 ? 7.484 10.959 4.899 1.00 0.00 98 GLY A N 1
ATOM 1294 C CA . GLY A 1 86 ? 6.193 10.999 4.245 1.00 0.00 98 GLY A CA 1
ATOM 1295 C C . GLY A 1 86 ? 5.706 9.626 3.823 1.00 0.00 98 GLY A C 1
ATOM 1296 O O . GLY A 1 86 ? 4.723 9.512 3.089 1.00 0.00 98 GLY A O 1
ATOM 1300 N N . PHE A 1 87 ? 6.380 8.580 4.288 1.00 0.00 99 PHE A N 1
ATOM 1301 C CA . PHE A 1 87 ? 6.024 7.215 3.915 1.00 0.00 99 PHE A CA 1
ATOM 1302 C C . PHE A 1 87 ? 6.570 6.210 4.922 1.00 0.00 99 PHE A C 1
ATOM 1303 O O . PHE A 1 87 ? 7.139 6.585 5.944 1.00 0.00 99 PHE A O 1
ATOM 1320 N N . VAL A 1 88 ? 6.380 4.931 4.631 1.00 0.00 100 VAL A N 1
ATOM 1321 C CA . VAL A 1 88 ? 6.897 3.872 5.478 1.00 0.00 100 VAL A CA 1
ATOM 1322 C C . VAL A 1 88 ? 8.113 3.243 4.819 1.00 0.00 100 VAL A C 1
ATOM 1323 O O . VAL A 1 88 ? 8.092 2.914 3.630 1.00 0.00 100 VAL A O 1
ATOM 1336 N N . LEU A 1 89 ? 9.175 3.110 5.588 1.00 0.00 101 LEU A N 1
ATOM 1337 C CA . LEU A 1 89 ? 10.415 2.568 5.085 1.00 0.00 101 LEU A CA 1
ATOM 1338 C C . LEU A 1 89 ? 11.113 1.767 6.162 1.00 0.00 101 LEU A C 1
ATOM 1339 O O . LEU A 1 89 ? 10.911 1.997 7.354 1.00 0.00 101 LEU A O 1
ATOM 1355 N N . THR A 1 90 ? 11.885 0.795 5.731 1.00 0.00 102 THR A N 1
ATOM 1356 C CA . THR A 1 90 ? 12.681 -0.011 6.626 1.00 0.00 102 THR A CA 1
ATOM 1357 C C . THR A 1 90 ? 14.148 0.319 6.398 1.00 0.00 102 THR A C 1
ATOM 1358 O O . THR A 1 90 ? 14.469 1.220 5.620 1.00 0.00 102 THR A O 1
ATOM 1369 N N . ASN A 1 91 ? 15.029 -0.395 7.063 1.00 0.00 103 ASN A N 1
ATOM 1370 C CA . ASN A 1 91 ? 16.454 -0.226 6.847 1.00 0.00 103 ASN A CA 1
ATOM 1371 C C . ASN A 1 91 ? 16.912 -1.169 5.742 1.00 0.00 103 ASN A C 1
ATOM 1372 O O . ASN A 1 91 ? 16.171 -2.083 5.366 1.00 0.00 103 ASN A O 1
ATOM 1383 N N . PRO A 1 92 ? 18.114 -0.955 5.184 1.00 0.00 104 PRO A N 1
ATOM 1384 C CA . PRO A 1 92 ? 18.658 -1.830 4.147 1.00 0.00 104 PRO A CA 1
ATOM 1385 C C . PRO A 1 92 ? 18.714 -3.286 4.598 1.00 0.00 104 PRO A C 1
ATOM 1386 O O . PRO A 1 92 ? 19.051 -3.589 5.747 1.00 0.00 104 PRO A O 1
ATOM 1397 N N . GLY A 1 93 ? 18.377 -4.179 3.687 1.00 0.00 105 GLY A N 1
ATOM 1398 C CA . GLY A 1 93 ? 18.264 -5.580 4.021 1.00 0.00 105 GLY A CA 1
ATOM 1399 C C . GLY A 1 93 ? 16.823 -6.033 3.994 1.00 0.00 105 GLY A C 1
ATOM 1400 O O . GLY A 1 93 ? 16.532 -7.229 4.037 1.00 0.00 105 GLY A O 1
ATOM 1404 N N . VAL A 1 94 ? 15.919 -5.065 3.941 1.00 0.00 106 VAL A N 1
ATOM 1405 C CA . VAL A 1 94 ? 14.494 -5.339 3.884 1.00 0.00 106 VAL A CA 1
ATOM 1406 C C . VAL A 1 94 ? 13.870 -4.677 2.665 1.00 0.00 106 VAL A C 1
ATOM 1407 O O . VAL A 1 94 ? 14.171 -3.526 2.353 1.00 0.00 106 VAL A O 1
ATOM 1420 N N . TYR A 1 95 ? 13.016 -5.415 1.971 1.00 0.00 107 TYR A N 1
ATOM 1421 C CA . TYR A 1 95 ? 12.248 -4.878 0.878 1.00 0.00 107 TYR A CA 1
ATOM 1422 C C . TYR A 1 95 ? 10.859 -5.510 0.933 1.00 0.00 107 TYR A C 1
ATOM 1423 O O . TYR A 1 95 ? 10.564 -6.491 0.257 1.00 0.00 107 TYR A O 1
ATOM 1441 N N . GLN A 1 96 ? 9.995 -4.948 1.744 1.00 0.00 108 GLN A N 1
ATOM 1442 C CA . GLN A 1 96 ? 8.654 -5.472 1.869 1.00 0.00 108 GLN A CA 1
ATOM 1443 C C . GLN A 1 96 ? 7.772 -4.487 2.605 1.00 0.00 108 GLN A C 1
ATOM 1444 O O . GLN A 1 96 ? 8.184 -3.937 3.626 1.00 0.00 108 GLN A O 1
ATOM 1458 N N . LEU A 1 97 ? 6.583 -4.255 2.106 1.00 0.00 109 LEU A N 1
ATOM 1459 C CA . LEU A 1 97 ? 5.582 -3.576 2.894 1.00 0.00 109 LEU A CA 1
ATOM 1460 C C . LEU A 1 97 ? 4.226 -4.164 2.575 1.00 0.00 109 LEU A C 1
ATOM 1461 O O . LEU A 1 97 ? 3.684 -3.972 1.492 1.00 0.00 109 LEU A O 1
ATOM 1477 N N . GLY A 1 98 ? 3.696 -4.891 3.528 1.00 0.00 110 GLY A N 1
ATOM 1478 C CA . GLY A 1 98 ? 2.397 -5.491 3.374 1.00 0.00 110 GLY A CA 1
ATOM 1479 C C . GLY A 1 98 ? 1.356 -4.701 4.113 1.00 0.00 110 GLY A C 1
ATOM 1480 O O . GLY A 1 98 ? 1.292 -4.752 5.336 1.00 0.00 110 GLY A O 1
ATOM 1484 N N . MET A 1 99 ? 0.544 -3.973 3.375 1.00 0.00 111 MET A N 1
ATOM 1485 C CA . MET A 1 99 ? -0.461 -3.118 3.968 1.00 0.00 111 MET A CA 1
ATOM 1486 C C . MET A 1 99 ? -1.816 -3.768 3.783 1.00 0.00 111 MET A C 1
ATOM 1487 O O . MET A 1 99 ? -2.392 -3.732 2.699 1.00 0.00 111 MET A O 1
ATOM 1501 N N . GLN A 1 100 ? -2.326 -4.364 4.838 1.00 0.00 112 GLN A N 1
ATOM 1502 C CA . GLN A 1 100 ? -3.591 -5.060 4.753 1.00 0.00 112 GLN A CA 1
ATOM 1503 C C . GLN A 1 100 ? -4.653 -4.341 5.556 1.00 0.00 112 GLN A C 1
ATOM 1504 O O . GLN A 1 100 ? -4.509 -4.120 6.761 1.00 0.00 112 GLN A O 1
ATOM 1518 N N . GLY A 1 101 ? -5.708 -3.960 4.863 1.00 0.00 113 GLY A N 1
ATOM 1519 C CA . GLY A 1 101 ? -6.784 -3.236 5.480 1.00 0.00 113 GLY A CA 1
ATOM 1520 C C . GLY A 1 101 ? -8.065 -4.033 5.461 1.00 0.00 113 GLY A C 1
ATOM 1521 O O . GLY A 1 101 ? -8.085 -5.168 4.983 1.00 0.00 113 GLY A O 1
ATOM 1525 N N . SER A 1 102 ? -9.135 -3.458 5.974 1.00 0.00 114 SER A N 1
ATOM 1526 C CA . SER A 1 102 ? -10.422 -4.117 5.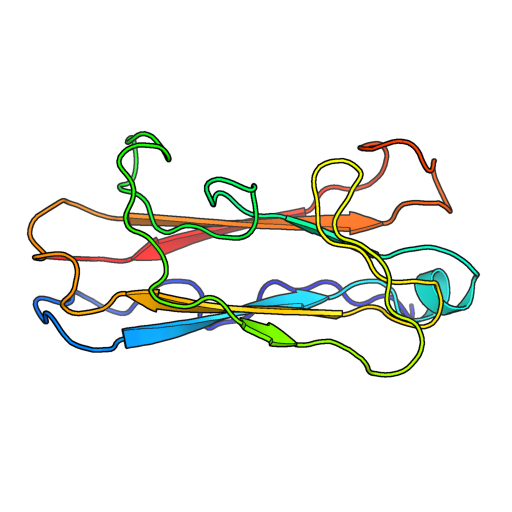939 1.00 0.00 114 SER A CA 1
ATOM 1527 C C . SER A 1 102 ? -11.522 -3.092 5.763 1.00 0.00 114 SER A C 1
ATOM 1528 O O . SER A 1 102 ? -11.666 -2.187 6.582 1.00 0.00 114 SER A O 1
ATOM 1536 N N . ILE A 1 103 ? -12.278 -3.199 4.690 1.00 0.00 115 ILE A N 1
ATOM 1537 C CA . ILE A 1 103 ? -13.522 -2.458 4.624 1.00 0.00 115 ILE A CA 1
ATOM 1538 C C . ILE A 1 103 ? -14.539 -3.166 5.518 1.00 0.00 115 ILE A C 1
ATOM 1539 O O . ILE A 1 103 ? -14.961 -4.292 5.243 1.00 0.00 115 ILE A O 1
ATOM 1555 N N . THR A 1 104 ? -14.873 -2.516 6.617 1.00 0.00 116 THR A N 1
ATOM 1556 C CA . THR A 1 104 ? -15.636 -3.136 7.685 1.00 0.00 116 THR A CA 1
ATOM 1557 C C . THR A 1 104 ? -17.037 -2.541 7.801 1.00 0.00 116 THR A C 1
ATOM 1558 O O . THR A 1 104 ? -17.335 -1.522 7.177 1.00 0.00 116 THR A O 1
ATOM 1569 N N . PRO A 1 105 ? -17.920 -3.170 8.614 1.00 0.00 117 PRO A N 1
ATOM 1570 C CA . PRO A 1 105 ? -19.272 -2.653 8.889 1.00 0.00 117 PRO A CA 1
ATOM 1571 C C . PRO A 1 105 ? -19.257 -1.273 9.546 1.00 0.00 117 PRO A C 1
ATOM 1572 O O . PRO A 1 105 ? -20.310 -0.687 9.805 1.00 0.00 117 PRO A O 1
ATOM 1583 N N . ALA A 1 106 ? -18.060 -0.763 9.811 1.00 0.00 118 ALA A N 1
ATOM 1584 C CA . ALA A 1 106 ? -17.888 0.552 10.404 1.00 0.00 118 ALA A CA 1
ATOM 1585 C C . ALA A 1 106 ? -18.364 1.639 9.452 1.00 0.00 118 ALA A C 1
ATOM 1586 O O . ALA A 1 106 ? -18.650 2.762 9.870 1.00 0.00 118 ALA A O 1
ATOM 1593 N N . ILE A 1 107 ? -18.443 1.307 8.170 1.00 0.00 119 ILE A N 1
ATOM 1594 C CA . ILE A 1 107 ? -18.988 2.224 7.191 1.00 0.00 119 ILE A CA 1
ATOM 1595 C C . ILE A 1 107 ? -20.167 1.580 6.469 1.00 0.00 119 ILE A C 1
ATOM 1596 O O . ILE A 1 107 ? -20.053 0.476 5.933 1.00 0.00 119 ILE A O 1
ATOM 1612 N N . PRO A 1 108 ? -21.341 2.228 6.499 1.00 0.00 120 PRO A N 1
ATOM 1613 C CA . PRO A 1 108 ? -22.492 1.747 5.749 1.00 0.00 120 PRO A CA 1
ATOM 1614 C C . PRO A 1 108 ? -22.285 1.944 4.253 1.00 0.00 120 PRO A C 1
ATOM 1615 O O . PRO A 1 108 ? -22.083 3.064 3.775 1.00 0.00 120 PRO A O 1
ATOM 1626 N N . LEU A 1 109 ? -22.370 0.853 3.521 1.00 0.00 121 LEU A N 1
ATOM 1627 C CA . LEU A 1 109 ? -22.121 0.865 2.091 1.00 0.00 121 LEU A CA 1
ATOM 1628 C C . LEU A 1 109 ? -23.304 1.480 1.349 1.00 0.00 121 LEU A C 1
ATOM 1629 O O . LEU A 1 109 ? -24.460 1.307 1.748 1.00 0.00 121 LEU A O 1
ATOM 1645 N N . ARG A 1 110 ? -22.997 2.201 0.280 1.00 0.00 122 ARG A N 1
ATOM 1646 C CA . ARG A 1 110 ? -23.985 2.978 -0.468 1.00 0.00 122 ARG A CA 1
ATOM 1647 C C . ARG A 1 110 ? -23.301 3.846 -1.530 1.00 0.00 122 ARG A C 1
ATOM 1648 O O . ARG A 1 110 ? -23.798 3.947 -2.649 1.00 0.00 122 ARG A O 1
ATOM 1669 N N . PRO A 1 111 ? -22.165 4.510 -1.200 1.00 0.00 123 PRO A N 1
ATOM 1670 C CA . PRO A 1 111 ? -21.381 5.270 -2.183 1.00 0.00 123 PRO A CA 1
ATOM 1671 C C . PRO A 1 111 ? -20.978 4.433 -3.392 1.00 0.00 123 PRO A C 1
ATOM 1672 O O . PRO A 1 111 ? -21.062 3.204 -3.375 1.00 0.00 123 PRO A O 1
ATOM 1683 N N . GLY A 1 112 ? -20.553 5.117 -4.440 1.00 0.00 124 GLY A N 1
ATOM 1684 C CA . GLY A 1 112 ? -20.177 4.463 -5.674 1.00 0.00 124 GLY A CA 1
ATOM 1685 C C . GLY A 1 112 ? -18.793 3.854 -5.596 1.00 0.00 124 GLY A C 1
ATOM 1686 O O . GLY A 1 112 ? -18.264 3.652 -4.505 1.00 0.00 124 GLY A O 1
ATOM 1690 N N . LEU A 1 113 ? -18.191 3.600 -6.749 1.00 0.00 125 LEU A N 1
ATOM 1691 C CA . LEU A 1 113 ? -16.960 2.823 -6.826 1.00 0.00 125 LEU A CA 1
ATOM 1692 C C . LEU A 1 113 ? -15.844 3.458 -6.018 1.00 0.00 125 LEU A C 1
ATOM 1693 O O . LEU A 1 113 ? -15.754 4.676 -5.921 1.00 0.00 125 LEU A O 1
ATOM 1709 N N . TYR A 1 114 ? -15.019 2.611 -5.415 1.00 0.00 126 TYR A N 1
ATOM 1710 C CA . TYR A 1 114 ? -13.865 3.061 -4.652 1.00 0.00 126 TYR A CA 1
ATOM 1711 C C . TYR A 1 114 ? -12.597 2.938 -5.483 1.00 0.00 126 TYR A C 1
ATOM 1712 O O . TYR A 1 114 ? -12.555 2.189 -6.451 1.00 0.00 126 TYR A O 1
ATOM 1730 N N . GLU A 1 115 ? -11.568 3.649 -5.069 1.00 0.00 127 GLU A N 1
ATOM 1731 C CA . GLU A 1 115 ? -10.255 3.573 -5.691 1.00 0.00 127 GLU A CA 1
ATOM 1732 C C . GLU A 1 115 ? -9.208 3.332 -4.619 1.00 0.00 127 GLU A C 1
ATOM 1733 O O . GLU A 1 115 ? -9.173 4.034 -3.606 1.00 0.00 127 GLU A O 1
ATOM 1745 N N . VAL A 1 116 ? -8.386 2.324 -4.827 1.00 0.00 128 VAL A N 1
ATOM 1746 C CA . VAL A 1 116 ? -7.280 2.043 -3.930 1.00 0.00 128 VAL A CA 1
ATOM 1747 C C . VAL A 1 116 ? -5.967 2.085 -4.695 1.00 0.00 128 VAL A C 1
ATOM 1748 O O . VAL A 1 116 ? -5.776 1.346 -5.658 1.00 0.00 128 VAL A O 1
ATOM 1761 N N . VAL A 1 117 ? -5.076 2.967 -4.288 1.00 0.00 129 VAL A N 1
ATOM 1762 C CA . VAL A 1 117 ? -3.814 3.125 -4.983 1.00 0.00 129 VAL A CA 1
ATOM 1763 C C . VAL A 1 117 ? -2.634 2.833 -4.061 1.00 0.00 129 VAL A C 1
ATOM 1764 O O . VAL A 1 117 ? -2.603 3.264 -2.904 1.00 0.00 129 VAL A O 1
ATOM 1777 N N . LEU A 1 118 ? -1.690 2.061 -4.570 1.00 0.00 130 LEU A N 1
ATOM 1778 C CA . LEU A 1 118 ? -0.429 1.846 -3.888 1.00 0.00 130 LEU A CA 1
ATOM 1779 C C . LEU A 1 118 ? 0.719 2.256 -4.779 1.00 0.00 130 LEU A C 1
ATOM 1780 O O . LEU A 1 118 ? 0.695 2.042 -5.994 1.00 0.00 130 LEU A O 1
ATOM 1796 N N . ASN A 1 119 ? 1.706 2.872 -4.167 1.00 0.00 131 ASN A N 1
ATOM 1797 C CA . ASN A 1 119 ? 2.837 3.404 -4.887 1.00 0.00 131 ASN A CA 1
ATOM 1798 C C . ASN A 1 119 ? 4.124 2.793 -4.357 1.00 0.00 131 ASN A C 1
ATOM 1799 O O . ASN A 1 119 ? 4.223 2.470 -3.172 1.00 0.00 131 ASN A O 1
ATOM 1810 N N . ALA A 1 120 ? 5.105 2.646 -5.230 1.00 0.00 132 ALA A N 1
ATOM 1811 C CA . ALA A 1 120 ? 6.375 2.034 -4.863 1.00 0.00 132 ALA A CA 1
ATOM 1812 C C . ALA A 1 120 ? 7.532 2.878 -5.372 1.00 0.00 132 ALA A C 1
ATOM 1813 O O . ALA A 1 120 ? 7.428 3.468 -6.442 1.00 0.00 132 ALA A O 1
ATOM 1820 N N . GLU A 1 121 ? 8.625 2.939 -4.620 1.00 0.00 133 GLU A N 1
ATOM 1821 C CA . GLU A 1 121 ? 9.831 3.608 -5.098 1.00 0.00 133 GLU A CA 1
ATOM 1822 C C . GLU A 1 121 ? 11.059 3.120 -4.337 1.00 0.00 133 GLU A C 1
ATOM 1823 O O . GLU A 1 121 ? 10.963 2.687 -3.189 1.00 0.00 133 GLU A O 1
ATOM 1835 N N . LEU A 1 122 ? 12.199 3.157 -5.001 1.00 0.00 134 LEU A N 1
ATOM 1836 C CA . LEU A 1 122 ? 13.477 2.848 -4.371 1.00 0.00 134 LEU A CA 1
ATOM 1837 C C . LEU A 1 122 ? 14.242 4.144 -4.103 1.00 0.00 134 LEU A C 1
ATOM 1838 O O . LEU A 1 122 ? 14.394 4.980 -4.986 1.00 0.00 134 LEU A O 1
ATOM 1854 N N . VAL A 1 123 ? 14.710 4.308 -2.877 1.00 0.00 135 VAL A N 1
ATOM 1855 C CA . VAL A 1 123 ? 15.452 5.502 -2.493 1.00 0.00 135 VAL A CA 1
ATOM 1856 C C . VAL A 1 123 ? 16.865 5.144 -2.055 1.00 0.00 135 VAL A C 1
ATOM 1857 O O . VAL A 1 123 ? 17.256 3.977 -2.092 1.00 0.00 135 VAL A O 1
ATOM 1870 N N . THR A 1 124 ? 17.632 6.166 -1.684 1.00 0.00 136 THR A N 1
ATOM 1871 C CA . THR A 1 124 ? 18.987 5.999 -1.164 1.00 0.00 136 THR A CA 1
ATOM 1872 C C . THR A 1 124 ? 19.997 5.765 -2.292 1.00 0.00 136 THR A C 1
ATOM 1873 O O . THR A 1 124 ? 21.040 6.417 -2.339 1.00 0.00 136 THR A O 1
ATOM 1884 N N . ASN A 1 125 ? 19.688 4.844 -3.201 1.00 0.00 137 ASN A N 1
ATOM 1885 C CA . ASN A 1 125 ? 20.546 4.605 -4.360 1.00 0.00 137 ASN A CA 1
ATOM 1886 C C . ASN A 1 125 ? 20.526 5.834 -5.248 1.00 0.00 137 ASN A C 1
ATOM 1887 O O . ASN A 1 125 ? 21.568 6.385 -5.599 1.00 0.00 137 ASN A O 1
ATOM 1898 N N . ASP A 1 126 ? 19.322 6.260 -5.592 1.00 0.00 138 ASP A N 1
ATOM 1899 C CA . ASP A 1 126 ? 19.134 7.464 -6.376 1.00 0.00 138 ASP A CA 1
ATOM 1900 C C . ASP A 1 126 ? 19.410 8.681 -5.498 1.00 0.00 138 ASP A C 1
ATOM 1901 O O . ASP A 1 126 ? 20.451 9.328 -5.617 1.00 0.00 138 ASP A O 1
ATOM 1910 N N . ASN A 1 127 ? 18.476 8.963 -4.599 1.00 0.00 139 ASN A N 1
ATOM 1911 C CA . ASN A 1 127 ? 18.647 9.991 -3.577 1.00 0.00 139 ASN A CA 1
ATOM 1912 C C . ASN A 1 127 ? 17.865 9.586 -2.342 1.00 0.00 139 ASN A C 1
ATOM 1913 O O . ASN A 1 127 ? 16.910 8.812 -2.435 1.00 0.00 139 ASN A O 1
ATOM 1924 N N . LYS A 1 128 ? 18.269 10.083 -1.190 1.00 0.00 140 LYS A N 1
ATOM 1925 C CA . LYS A 1 128 ? 17.569 9.778 0.042 1.00 0.00 140 LYS A CA 1
ATOM 1926 C C . LYS A 1 128 ? 17.048 11.065 0.670 1.00 0.00 140 LYS A C 1
ATOM 1927 O O . LYS A 1 128 ? 17.603 11.560 1.651 1.00 0.00 140 LYS A O 1
ATOM 1946 N N . GLN A 1 129 ? 15.995 11.613 0.091 1.00 0.00 141 GLN A N 1
ATOM 1947 C CA . GLN A 1 129 ? 15.365 12.801 0.640 1.00 0.00 141 GLN A CA 1
ATOM 1948 C C . GLN A 1 129 ? 13.913 12.491 0.955 1.00 0.00 141 GLN A C 1
ATOM 1949 O O . GLN A 1 129 ? 13.543 12.317 2.115 1.00 0.00 141 GLN A O 1
ATOM 1963 N N . ASN A 1 130 ? 13.096 12.402 -0.084 1.00 0.00 142 ASN A N 1
ATOM 1964 C CA . ASN A 1 130 ? 11.728 11.952 0.074 1.00 0.00 142 ASN A CA 1
ATOM 1965 C C . ASN A 1 130 ? 11.246 11.253 -1.190 1.00 0.00 142 ASN A C 1
ATOM 1966 O O . ASN A 1 130 ? 10.860 10.092 -1.144 1.00 0.00 142 ASN A O 1
ATOM 1977 N N . ALA A 1 131 ? 11.302 11.941 -2.319 1.00 0.00 143 ALA A N 1
ATOM 1978 C CA . ALA A 1 131 ? 10.892 11.366 -3.596 1.00 0.00 143 ALA A CA 1
ATOM 1979 C C . ALA A 1 131 ? 11.925 11.679 -4.666 1.00 0.00 143 ALA A C 1
ATOM 1980 O O . ALA A 1 131 ? 12.343 12.827 -4.796 1.00 0.00 143 ALA A O 1
ATOM 1987 N N . THR A 1 132 ? 12.347 10.680 -5.434 1.00 0.00 144 THR A N 1
ATOM 1988 C CA . THR A 1 132 ? 13.420 10.912 -6.385 1.00 0.00 144 THR A CA 1
ATOM 1989 C C . THR A 1 132 ? 13.467 9.877 -7.522 1.00 0.00 144 THR A C 1
ATOM 1990 O O . THR A 1 132 ? 13.652 10.249 -8.684 1.00 0.00 144 THR A O 1
ATOM 2001 N N . ALA A 1 133 ? 13.291 8.595 -7.211 1.00 0.00 145 ALA A N 1
ATOM 2002 C CA . ALA A 1 133 ? 13.478 7.551 -8.217 1.00 0.00 145 ALA A CA 1
ATOM 2003 C C . ALA A 1 133 ? 12.162 7.131 -8.871 1.00 0.00 145 ALA A C 1
ATOM 2004 O O . ALA A 1 133 ? 11.259 7.951 -9.049 1.00 0.00 145 ALA A O 1
ATOM 2011 N N . VAL A 1 134 ? 12.062 5.854 -9.230 1.00 0.00 146 VAL A N 1
ATOM 2012 C CA . VAL A 1 134 ? 10.920 5.347 -9.980 1.00 0.00 146 VAL A CA 1
ATOM 2013 C C . VAL A 1 134 ? 9.726 5.097 -9.077 1.00 0.00 146 VAL A C 1
ATOM 2014 O O . VAL A 1 134 ? 9.753 4.203 -8.229 1.00 0.00 146 VAL A O 1
ATOM 2027 N N . ALA A 1 135 ? 8.673 5.866 -9.278 1.00 0.00 147 ALA A N 1
ATOM 2028 C CA . ALA A 1 135 ? 7.449 5.664 -8.535 1.00 0.00 147 ALA A CA 1
ATOM 2029 C C . ALA A 1 135 ? 6.483 4.820 -9.343 1.00 0.00 147 ALA A C 1
ATOM 2030 O O . ALA A 1 135 ? 6.074 5.192 -10.446 1.00 0.00 147 ALA A O 1
ATOM 2037 N N . LYS A 1 136 ? 6.134 3.680 -8.791 1.00 0.00 148 LYS A N 1
ATOM 2038 C CA . LYS A 1 136 ? 5.220 2.761 -9.440 1.00 0.00 148 LYS A CA 1
ATOM 2039 C C . LYS A 1 136 ? 3.819 3.014 -8.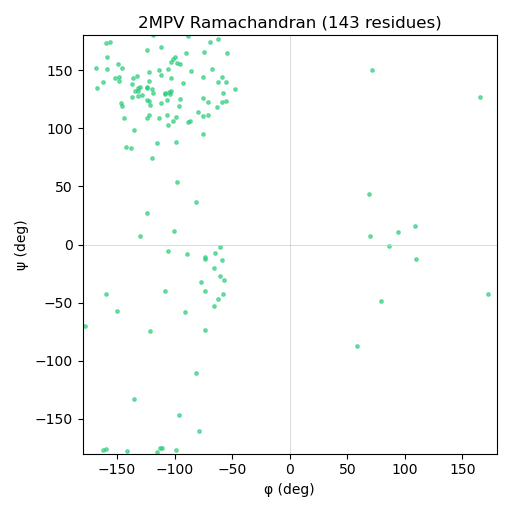929 1.00 0.00 148 LYS A C 1
ATOM 2040 O O . LYS A 1 136 ? 3.642 3.524 -7.821 1.00 0.00 148 LYS A O 1
A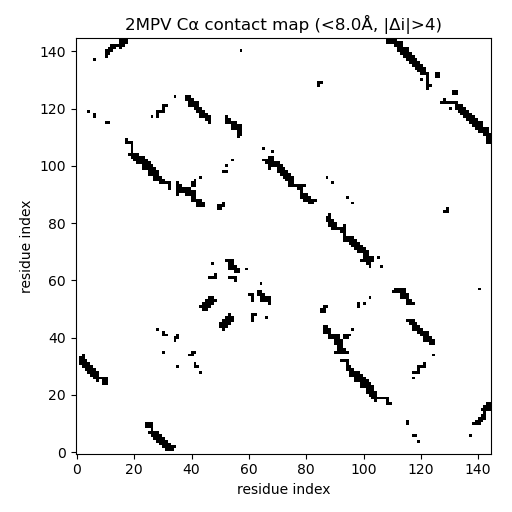TOM 2059 N N . THR A 1 137 ? 2.833 2.664 -9.722 1.00 0.00 149 THR A N 1
ATOM 2060 C CA . THR A 1 137 ? 1.464 2.940 -9.380 1.00 0.00 149 THR A CA 1
ATOM 2061 C C . THR A 1 137 ? 0.556 1.760 -9.674 1.00 0.00 149 THR A C 1
ATOM 2062 O O . THR A 1 137 ? 0.689 1.102 -10.705 1.00 0.00 149 THR A O 1
ATOM 2073 N N . ALA A 1 138 ? -0.352 1.493 -8.756 1.00 0.00 150 ALA A N 1
ATOM 2074 C CA . ALA A 1 138 ? -1.410 0.531 -8.989 1.00 0.00 150 ALA A CA 1
ATOM 2075 C C . ALA A 1 138 ? -2.663 0.965 -8.270 1.00 0.00 150 ALA A C 1
ATOM 2076 O O . ALA A 1 138 ? -2.669 1.153 -7.055 1.00 0.00 150 ALA A O 1
ATOM 2083 N N . THR A 1 139 ? -3.712 1.137 -9.041 1.00 0.00 151 THR A N 1
ATOM 2084 C CA . THR A 1 139 ? -4.974 1.608 -8.529 1.00 0.00 151 THR A CA 1
ATOM 2085 C C . THR A 1 139 ? -6.067 0.613 -8.881 1.00 0.00 151 THR A C 1
ATOM 2086 O O . THR A 1 139 ? -6.124 0.109 -10.003 1.00 0.00 151 THR A O 1
ATOM 2097 N N . SER A 1 140 ? -6.907 0.313 -7.916 1.00 0.00 152 SER A N 1
ATOM 2098 C CA . SER A 1 140 ? -7.937 -0.682 -8.095 1.00 0.00 152 SER A CA 1
ATOM 2099 C C . SER A 1 140 ? -9.300 -0.166 -7.656 1.00 0.00 152 SER A C 1
ATOM 2100 O O . SER A 1 140 ? -9.430 0.471 -6.612 1.00 0.00 152 SER A O 1
ATOM 2108 N N . THR A 1 141 ? -10.305 -0.438 -8.471 1.00 0.00 153 THR A N 1
ATOM 2109 C CA . THR A 1 141 ? -11.657 0.007 -8.195 1.00 0.00 153 THR A CA 1
ATOM 2110 C C . THR A 1 141 ? -12.441 -1.089 -7.485 1.00 0.00 153 THR A C 1
ATOM 2111 O O . THR A 1 141 ? -12.499 -2.231 -7.945 1.00 0.00 153 THR A O 1
ATOM 2122 N N . ILE A 1 142 ? -13.006 -0.749 -6.341 1.00 0.00 154 ILE A N 1
ATOM 2123 C CA . ILE A 1 142 ? -13.804 -1.691 -5.574 1.00 0.00 154 ILE A CA 1
ATOM 2124 C C . ILE A 1 142 ? -15.277 -1.320 -5.698 1.00 0.00 154 ILE A C 1
ATOM 2125 O O . ILE A 1 142 ? -15.658 -0.182 -5.416 1.00 0.00 154 ILE A O 1
ATOM 2141 N N . THR A 1 143 ? -16.098 -2.264 -6.143 1.00 0.00 155 THR A N 1
ATOM 2142 C CA . THR A 1 143 ? -17.496 -1.972 -6.394 1.00 0.00 155 THR A CA 1
ATOM 2143 C C . THR A 1 143 ? -18.346 -2.175 -5.146 1.00 0.00 155 THR A C 1
ATOM 2144 O O . THR A 1 143 ? -18.637 -3.302 -4.747 1.00 0.00 155 THR A O 1
ATOM 2155 N N . VAL A 1 144 ? -18.744 -1.068 -4.552 1.00 0.00 156 VAL A N 1
ATOM 2156 C CA . VAL A 1 144 ? -19.606 -1.073 -3.385 1.00 0.00 156 VAL A CA 1
ATOM 2157 C C . VAL A 1 144 ? -20.989 -0.583 -3.792 1.00 0.00 156 VAL A C 1
ATOM 2158 O O . VAL A 1 144 ? -21.120 0.431 -4.482 1.00 0.00 156 VAL A O 1
ATOM 2171 N N . VAL A 1 145 ? -22.014 -1.332 -3.427 1.00 0.00 157 VAL A N 1
ATOM 2172 C CA . VAL A 1 145 ? -23.359 -1.009 -3.871 1.00 0.00 157 VAL A CA 1
ATOM 2173 C C . VAL A 1 145 ? -24.344 -0.900 -2.701 1.00 0.00 157 VAL A C 1
ATOM 2174 O O . VAL A 1 145 ? -24.449 0.202 -2.120 1.00 0.00 157 VAL A O 1
#

Nearest PDB structures (foldseek):
  2mpv-assembly1_A  TM=1.007E+00  e=6.250E-30  Escherichia coli
  4ph8-assembly2_B  TM=6.768E-01  e=5.581E-08  Escherichia coli O104:H4 str. C227-11
  2ver-assembly1_A  TM=5.027E-01  e=8.041E-04  Escherichia coli
  3f65-assembly6_F  TM=5.503E-01  e=3.251E-02  Escherichia coli
  4b5z-assembly1_A  TM=4.079E-01  e=1.924E+00  Staphylococcus aureus subsp. aureus NCTC 8325

Secondary structure (DSSP, 8-state):
------B-TTSS-SS-B---S-EEEEEEEE--HHHHTTT--EEEE-SSTTSS--BEETTS-GGGSB--SS-EEE--TT----S-TTSB---TT--EEEEEEEE-TTS---S--EEEEEEEEE-SSS-SSSS-S--EEEEEEE-B-